Protein AF-A0A7S1VIY7-F1 (afdb_monomer_lite)

Organism: NCBI:txid210454

Secondary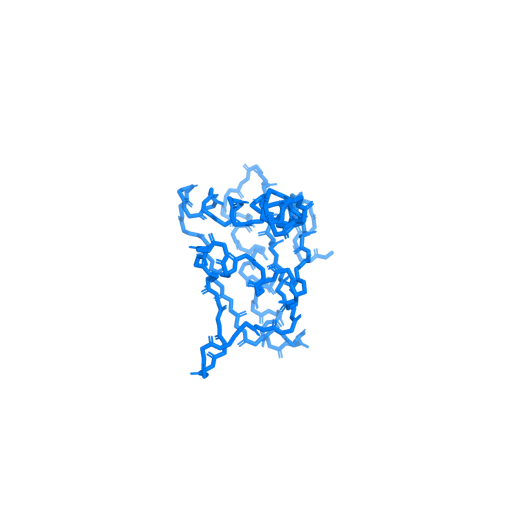 structure (DSSP, 8-state):
--SGGGEEEEEEEEHHHHHHHHHTT---S---TTSPPPSEEEEEEE--S-HHHHHHHHHHHHHHHHHHS---------SHHHHHHHHHHHHTHHHHHHHHHTT--

Structure (mmCIF, N/CA/C/O backbone):
data_AF-A0A7S1VIY7-F1
#
_entry.id   AF-A0A7S1VIY7-F1
#
loop_
_atom_site.group_PDB
_atom_site.id
_atom_site.type_symbol
_atom_site.label_atom_id
_atom_site.label_alt_id
_atom_site.label_comp_id
_atom_site.label_asym_id
_atom_site.label_entity_id
_atom_site.label_seq_id
_atom_site.pdbx_PDB_ins_code
_atom_site.Cartn_x
_atom_site.Cartn_y
_atom_site.Cartn_z
_atom_site.occupancy
_atom_site.B_iso_or_equiv
_atom_site.auth_seq_id
_atom_site.auth_comp_id
_atom_site.auth_asym_id
_atom_site.auth_atom_id
_atom_site.pdbx_PDB_model_num
ATOM 1 N N . GLY A 1 1 ? 9.709 -14.750 -10.414 1.00 69.94 1 GLY A N 1
ATOM 2 C CA . GLY A 1 1 ? 8.593 -13.822 -10.134 1.00 69.94 1 GLY A CA 1
ATOM 3 C C . GLY A 1 1 ? 8.866 -12.511 -10.840 1.00 69.94 1 GLY A C 1
ATOM 4 O O . GLY A 1 1 ? 10.018 -12.297 -11.185 1.00 69.94 1 GLY A O 1
ATOM 5 N N . ILE A 1 2 ? 7.845 -11.680 -11.077 1.00 83.19 2 ILE A N 1
ATOM 6 C CA . ILE A 1 2 ? 7.984 -10.420 -11.838 1.00 83.19 2 ILE A CA 1
ATOM 7 C C . ILE A 1 2 ? 8.980 -9.463 -11.160 1.00 83.19 2 ILE A C 1
ATOM 9 O O . ILE A 1 2 ? 9.873 -8.955 -11.830 1.00 83.19 2 ILE A O 1
ATOM 13 N N . LEU A 1 3 ? 8.882 -9.301 -9.834 1.00 89.31 3 LEU A N 1
ATOM 14 C CA . LEU A 1 3 ? 9.796 -8.458 -9.049 1.00 89.31 3 LEU A CA 1
ATOM 15 C C . LEU A 1 3 ? 11.175 -9.108 -8.837 1.00 89.31 3 LEU A C 1
ATOM 17 O O . LEU A 1 3 ? 12.195 -8.441 -8.928 1.00 89.31 3 LEU A O 1
ATOM 21 N N . GLY A 1 4 ? 11.232 -10.426 -8.630 1.00 90.56 4 GLY A N 1
ATOM 22 C CA . GLY A 1 4 ? 12.491 -11.180 -8.649 1.00 90.56 4 GLY A CA 1
ATOM 23 C C . GLY A 1 4 ? 13.562 -10.611 -7.712 1.00 90.56 4 GLY A C 1
ATOM 24 O O . GLY A 1 4 ? 13.372 -10.583 -6.502 1.00 90.56 4 GLY A O 1
ATOM 25 N N . GLU A 1 5 ? 14.687 -10.201 -8.291 1.00 89.69 5 GLU A N 1
ATOM 26 C CA . GLU A 1 5 ? 15.863 -9.672 -7.602 1.00 89.69 5 GLU A CA 1
ATOM 27 C C . GLU A 1 5 ? 15.702 -8.250 -7.061 1.00 89.69 5 GLU A C 1
ATOM 29 O O . GLU A 1 5 ? 16.520 -7.838 -6.247 1.00 89.69 5 GLU A O 1
ATOM 34 N N . VAL A 1 6 ? 14.676 -7.514 -7.500 1.00 93.00 6 VAL A N 1
ATOM 35 C CA . VAL A 1 6 ? 14.453 -6.133 -7.051 1.00 93.00 6 VAL A CA 1
ATOM 36 C C . VAL A 1 6 ? 13.555 -6.069 -5.819 1.00 93.00 6 VAL A C 1
ATOM 38 O O . VAL A 1 6 ? 13.369 -4.995 -5.272 1.00 93.00 6 VAL A O 1
ATOM 41 N N . LEU A 1 7 ? 12.967 -7.185 -5.370 1.00 95.00 7 LEU A N 1
ATOM 42 C CA . LEU A 1 7 ? 12.123 -7.211 -4.173 1.00 95.00 7 LEU A CA 1
ATOM 43 C C . LEU A 1 7 ? 12.985 -7.054 -2.911 1.00 95.00 7 LEU A C 1
ATOM 45 O O . LEU A 1 7 ? 13.775 -7.942 -2.590 1.00 95.00 7 LEU A O 1
ATOM 49 N N . ALA A 1 8 ? 12.783 -5.959 -2.181 1.00 93.62 8 ALA A N 1
ATOM 50 C CA . ALA A 1 8 ? 13.496 -5.650 -0.945 1.00 93.62 8 ALA A CA 1
ATOM 51 C C . ALA A 1 8 ? 12.684 -6.028 0.303 1.00 93.62 8 ALA A C 1
ATOM 53 O O . ALA A 1 8 ? 13.233 -6.612 1.239 1.00 93.62 8 ALA A O 1
ATOM 54 N N . ALA A 1 9 ? 11.371 -5.769 0.293 1.00 95.25 9 ALA A N 1
ATOM 55 C CA . ALA A 1 9 ? 10.478 -6.098 1.402 1.00 95.25 9 ALA A CA 1
ATOM 56 C C . ALA A 1 9 ? 9.087 -6.545 0.936 1.00 95.25 9 ALA A C 1
ATOM 58 O O . ALA A 1 9 ? 8.588 -6.115 -0.106 1.00 95.25 9 ALA A O 1
ATOM 59 N N . PHE A 1 10 ? 8.460 -7.402 1.745 1.00 94.25 10 PHE A N 1
ATOM 60 C CA . PHE A 1 10 ? 7.078 -7.850 1.588 1.00 94.25 10 PHE A CA 1
ATOM 61 C C . PHE A 1 10 ? 6.456 -8.031 2.976 1.00 94.25 10 PHE A C 1
ATOM 63 O O . PHE A 1 10 ? 6.725 -9.017 3.663 1.00 94.25 10 PHE A O 1
ATOM 70 N N . GLU A 1 11 ? 5.629 -7.080 3.392 1.00 95.38 11 GLU A N 1
ATOM 71 C CA . GLU A 1 11 ? 5.017 -7.043 4.721 1.00 95.38 11 GLU A CA 1
ATOM 72 C C . GLU A 1 11 ? 3.497 -7.171 4.603 1.00 95.38 11 GLU A C 1
ATOM 74 O O . GLU A 1 11 ? 2.865 -6.430 3.856 1.00 95.38 11 GLU A O 1
ATOM 79 N N . LEU A 1 12 ? 2.895 -8.093 5.358 1.00 94.00 12 LEU A N 1
ATOM 80 C CA . LEU A 1 12 ? 1.444 -8.285 5.416 1.00 94.00 12 LEU A CA 1
ATOM 81 C C . LEU A 1 12 ? 0.879 -7.640 6.684 1.00 94.00 12 LEU A C 1
ATOM 83 O O . LEU A 1 12 ? 1.367 -7.896 7.785 1.00 94.00 12 LEU A O 1
ATOM 87 N N . MET A 1 13 ? -0.196 -6.873 6.535 1.00 94.94 13 MET A N 1
ATOM 88 C CA . MET A 1 13 ? -0.978 -6.319 7.637 1.00 94.94 13 MET A CA 1
ATOM 89 C C . MET A 1 13 ? -2.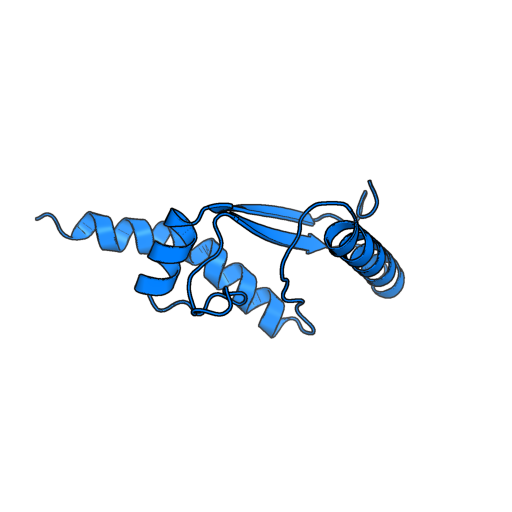427 -6.774 7.489 1.00 94.94 13 MET A C 1
ATOM 91 O O . MET A 1 13 ? -3.055 -6.549 6.454 1.00 94.94 13 MET A O 1
ATOM 95 N N . ASP A 1 14 ? -2.951 -7.445 8.513 1.00 95.50 14 ASP A N 1
ATOM 96 C CA . ASP A 1 14 ? -4.368 -7.789 8.573 1.00 95.50 14 ASP A CA 1
ATOM 97 C C . ASP A 1 14 ? -5.202 -6.593 9.049 1.00 95.50 14 ASP A C 1
ATOM 99 O O . ASP A 1 14 ? -4.682 -5.582 9.532 1.00 95.50 14 ASP A O 1
ATOM 103 N N . LYS A 1 15 ? -6.523 -6.718 8.939 1.00 94.81 15 LYS A N 1
ATOM 104 C CA . LYS A 1 15 ? -7.450 -5.677 9.377 1.00 94.81 15 LYS A CA 1
ATOM 105 C C . LYS A 1 15 ? -7.257 -5.251 10.834 1.00 94.81 15 LYS A C 1
ATOM 107 O O . LYS A 1 15 ? -7.389 -4.069 11.117 1.00 94.81 15 LYS A O 1
ATOM 112 N N . ASN A 1 16 ? -6.925 -6.167 11.745 1.00 93.19 16 ASN A N 1
ATOM 113 C CA . ASN A 1 16 ? -6.744 -5.809 13.154 1.00 93.19 16 ASN A CA 1
ATOM 114 C C . ASN A 1 16 ? -5.542 -4.877 13.329 1.00 93.19 16 ASN A C 1
ATOM 116 O O . ASN A 1 16 ? -5.630 -3.890 14.052 1.00 93.19 16 ASN A O 1
ATOM 120 N N . ILE A 1 17 ? -4.433 -5.168 12.643 1.00 93.25 17 ILE A N 1
ATOM 121 C CA . ILE A 1 17 ? -3.252 -4.301 12.624 1.00 93.25 17 ILE A CA 1
ATOM 122 C C . ILE A 1 17 ? -3.612 -2.934 12.033 1.00 93.25 17 ILE A C 1
ATOM 124 O O . ILE A 1 17 ? -3.273 -1.909 12.620 1.00 93.25 17 ILE A O 1
ATOM 128 N N . LEU A 1 18 ? -4.316 -2.911 10.900 1.00 94.88 18 LEU A N 1
ATOM 129 C CA . LEU A 1 18 ? -4.705 -1.669 10.225 1.00 94.88 18 LEU A CA 1
ATOM 130 C C . LEU A 1 18 ? -5.646 -0.810 11.080 1.00 94.88 18 LEU A C 1
ATOM 132 O O . LEU A 1 18 ? -5.462 0.402 11.159 1.00 94.88 18 LEU A O 1
ATOM 136 N N . ASP A 1 19 ? -6.620 -1.431 11.747 1.00 93.81 19 ASP A N 1
ATOM 137 C CA . ASP A 1 19 ? -7.561 -0.751 12.638 1.00 93.81 19 ASP A CA 1
ATOM 138 C C . ASP A 1 19 ? -6.822 -0.161 13.854 1.00 93.81 19 ASP A C 1
ATOM 140 O O . ASP A 1 19 ? -6.994 1.015 14.165 1.00 93.81 19 ASP A O 1
ATOM 144 N N . VAL A 1 20 ? -5.906 -0.918 14.472 1.00 92.94 20 VAL A N 1
ATOM 145 C CA . VAL A 1 20 ? -5.067 -0.425 15.582 1.00 92.94 20 VAL A CA 1
ATOM 146 C C . VAL A 1 20 ? -4.196 0.757 15.148 1.00 92.94 20 VAL A C 1
ATOM 148 O O . VAL A 1 20 ? -4.104 1.751 15.867 1.00 92.94 20 VAL A O 1
ATOM 151 N N . LEU A 1 21 ? -3.571 0.679 13.971 1.00 92.81 21 LEU A N 1
ATOM 152 C CA . LEU A 1 21 ? -2.764 1.768 13.417 1.00 92.81 21 LEU A CA 1
ATOM 153 C C . LEU A 1 21 ? -3.601 3.027 13.161 1.00 92.81 21 LEU A C 1
ATOM 155 O O . LEU A 1 21 ? -3.155 4.127 13.507 1.00 92.81 21 LEU A O 1
ATOM 159 N N . ALA A 1 22 ? -4.798 2.867 12.592 1.00 93.12 22 ALA A N 1
ATOM 160 C CA . ALA A 1 22 ? -5.733 3.960 12.340 1.00 93.12 22 ALA A CA 1
ATOM 161 C C . ALA A 1 22 ? -6.200 4.624 13.646 1.00 93.12 22 ALA A C 1
ATOM 163 O O . ALA A 1 22 ? -6.157 5.851 13.758 1.00 93.12 22 ALA A O 1
ATOM 164 N N . ASP A 1 23 ? -6.540 3.833 14.668 1.00 91.19 23 ASP A N 1
ATOM 165 C CA . ASP A 1 23 ? -6.886 4.324 16.010 1.00 91.19 23 ASP A CA 1
ATOM 166 C C . ASP A 1 23 ? -5.715 5.066 16.678 1.00 91.19 23 ASP A C 1
ATOM 168 O O . ASP A 1 23 ? -5.914 6.019 17.434 1.00 91.19 23 ASP A O 1
ATOM 172 N N . GLY A 1 24 ? -4.480 4.658 16.372 1.00 88.75 24 GLY A N 1
ATOM 173 C CA . GLY A 1 24 ? -3.247 5.343 16.767 1.00 88.75 24 GLY A CA 1
ATOM 174 C C . GLY A 1 24 ? -2.988 6.668 16.035 1.00 88.75 24 GLY A C 1
ATOM 175 O O . GLY A 1 24 ? -1.997 7.335 16.331 1.00 88.75 24 GLY A O 1
ATOM 176 N N . GLY A 1 25 ? -3.856 7.065 15.099 1.00 90.38 25 GLY A N 1
ATOM 177 C CA . GLY A 1 25 ? -3.767 8.316 14.341 1.00 90.38 25 GLY A CA 1
ATOM 178 C C . GLY A 1 25 ? -3.025 8.209 13.006 1.00 90.38 25 GLY A C 1
ATOM 179 O O . GLY A 1 25 ? -2.827 9.234 12.347 1.00 90.38 25 GLY A O 1
ATOM 180 N N . ASN A 1 26 ? -2.629 7.004 12.583 1.00 92.69 26 ASN A N 1
ATOM 181 C CA . ASN A 1 26 ? -2.014 6.802 11.272 1.00 92.69 26 ASN A CA 1
ATOM 182 C C . ASN A 1 26 ? -3.064 6.918 10.165 1.00 92.69 26 ASN A C 1
ATOM 184 O O . ASN A 1 26 ? -4.185 6.425 10.288 1.00 92.69 26 ASN A O 1
ATOM 188 N N . LYS A 1 27 ? -2.688 7.536 9.045 1.00 91.94 27 LYS A N 1
ATOM 189 C CA . LYS A 1 27 ? -3.535 7.598 7.851 1.00 91.94 27 LYS A CA 1
ATOM 190 C C . LYS A 1 27 ? -3.199 6.427 6.941 1.00 91.94 27 LYS A C 1
ATOM 192 O O . LYS A 1 27 ? -2.166 6.446 6.280 1.00 91.94 27 LYS A O 1
ATOM 197 N N . ILE A 1 28 ? -4.064 5.418 6.910 1.00 94.19 28 ILE A N 1
ATOM 198 C CA . ILE A 1 28 ? -3.883 4.267 6.022 1.00 94.19 28 ILE A CA 1
ATOM 199 C C . ILE A 1 28 ? -4.075 4.729 4.561 1.00 94.19 28 ILE A C 1
ATOM 201 O O . ILE A 1 28 ? -5.084 5.376 4.278 1.00 94.19 28 ILE A O 1
ATOM 205 N N . PRO A 1 29 ? -3.137 4.441 3.633 1.00 92.38 29 PRO A N 1
ATOM 206 C CA . PRO A 1 29 ? -3.174 4.998 2.274 1.00 92.38 29 PRO A CA 1
ATOM 207 C C . PRO A 1 29 ? -4.336 4.517 1.398 1.00 92.38 29 PRO A C 1
ATOM 209 O O . PRO A 1 29 ? -4.667 5.174 0.417 1.00 92.38 29 PRO A O 1
ATOM 212 N N . VAL A 1 30 ? -4.926 3.369 1.735 1.00 92.00 30 VAL A N 1
ATOM 213 C CA . VAL A 1 30 ? -6.009 2.727 0.982 1.00 92.00 30 VAL A CA 1
ATOM 214 C C . VAL A 1 30 ? -7.155 2.375 1.921 1.00 92.00 30 VAL A C 1
ATOM 216 O O . VAL A 1 30 ? -6.933 1.917 3.044 1.00 92.00 30 VAL A O 1
ATOM 219 N N . ALA A 1 31 ? -8.383 2.575 1.455 1.00 91.50 31 ALA A N 1
ATOM 220 C CA . ALA A 1 31 ? -9.594 2.258 2.197 1.00 91.50 31 ALA A CA 1
ATOM 221 C C . ALA A 1 31 ? -10.717 1.864 1.233 1.00 91.50 31 ALA A C 1
ATOM 223 O O . ALA A 1 31 ? -10.717 2.220 0.058 1.00 91.50 31 ALA A O 1
ATOM 224 N N . THR A 1 32 ? -11.682 1.121 1.754 1.00 92.12 32 THR A N 1
ATOM 225 C CA . THR A 1 32 ? -12.934 0.798 1.057 1.00 92.12 32 THR A CA 1
ATOM 226 C C . THR A 1 32 ? -13.775 2.056 0.798 1.00 92.12 32 THR A C 1
ATOM 228 O O . THR A 1 32 ? -13.570 3.098 1.423 1.00 92.12 32 THR A O 1
ATOM 231 N N . GLU A 1 33 ? -14.762 1.962 -0.099 1.00 90.44 33 GLU A N 1
ATOM 232 C CA . GLU A 1 33 ? -15.642 3.089 -0.462 1.00 90.44 33 GLU A CA 1
ATOM 233 C C . GLU A 1 33 ? -16.409 3.687 0.731 1.00 90.44 33 GLU A C 1
ATOM 235 O O . GLU A 1 33 ? -16.718 4.878 0.741 1.00 90.44 33 GLU A O 1
ATOM 240 N N . ASP A 1 34 ? -16.711 2.878 1.749 1.00 92.75 34 ASP A N 1
ATOM 241 C CA . ASP A 1 34 ? -17.373 3.288 2.989 1.00 92.75 34 ASP A CA 1
ATOM 242 C C . ASP A 1 34 ? -16.389 3.747 4.085 1.00 92.75 34 ASP A C 1
ATOM 244 O O . ASP A 1 34 ? -16.806 4.058 5.201 1.00 92.75 34 ASP A O 1
ATOM 248 N N . GLY A 1 35 ? -15.097 3.856 3.758 1.00 90.62 35 GLY A N 1
ATOM 249 C CA . GLY A 1 35 ? -14.051 4.403 4.625 1.00 90.62 35 GLY A CA 1
ATOM 250 C C . GLY A 1 35 ? -13.450 3.403 5.615 1.00 90.62 35 GLY A C 1
ATOM 251 O O . GLY A 1 35 ? -12.732 3.811 6.526 1.00 90.62 35 GLY A O 1
ATOM 252 N N . ASN A 1 36 ? -13.725 2.106 5.460 1.00 93.56 36 ASN A N 1
ATOM 253 C CA . ASN A 1 36 ? -13.180 1.052 6.315 1.00 93.56 36 ASN A CA 1
ATOM 254 C C . ASN A 1 36 ? -11.839 0.507 5.789 1.00 93.56 36 ASN A C 1
ATOM 256 O O . ASN A 1 36 ? -11.602 0.448 4.580 1.00 93.56 36 ASN A O 1
ATOM 260 N N . ASN A 1 37 ? -10.988 0.008 6.691 1.00 95.94 37 ASN A N 1
ATOM 261 C CA . ASN A 1 37 ? -9.781 -0.732 6.306 1.00 95.94 37 ASN A CA 1
ATOM 262 C C . ASN A 1 37 ? -10.125 -2.078 5.651 1.00 95.94 37 ASN A C 1
ATOM 264 O O . ASN A 1 37 ? -11.018 -2.793 6.130 1.00 95.94 37 ASN A O 1
ATOM 268 N N . TYR A 1 38 ? -9.363 -2.445 4.617 1.00 95.25 38 TYR A N 1
ATOM 269 C CA . TYR A 1 38 ? -9.451 -3.744 3.949 1.00 95.25 38 TYR A CA 1
ATOM 270 C C . TYR A 1 38 ? -9.069 -4.913 4.881 1.00 95.25 38 TYR A C 1
ATOM 272 O O . TYR A 1 38 ? -8.329 -4.720 5.847 1.00 95.25 38 TYR A O 1
ATOM 280 N N . PRO A 1 39 ? -9.531 -6.151 4.597 1.00 94.69 39 PRO A N 1
ATOM 281 C CA . PRO A 1 39 ? -9.165 -7.343 5.369 1.00 94.69 39 PRO A CA 1
ATOM 282 C C . PRO A 1 39 ? -7.656 -7.598 5.446 1.00 94.69 39 PRO A C 1
ATOM 284 O O . PRO A 1 39 ? -7.162 -8.066 6.472 1.00 94.69 39 PRO A O 1
ATOM 287 N N . PHE A 1 40 ? -6.948 -7.296 4.356 1.00 93.81 40 PHE A N 1
ATOM 288 C CA . PHE A 1 40 ? -5.509 -7.462 4.215 1.00 93.81 40 PHE A CA 1
ATOM 289 C C . PHE A 1 40 ? -4.944 -6.342 3.348 1.00 93.81 40 PHE A C 1
ATOM 291 O O . PHE A 1 40 ? -5.496 -6.047 2.288 1.00 93.81 40 PHE A O 1
ATOM 298 N N . CYS A 1 41 ? -3.814 -5.786 3.773 1.00 94.81 41 CYS A N 1
ATOM 299 C CA . CYS A 1 41 ? -2.969 -4.913 2.970 1.00 94.81 41 CYS A CA 1
ATOM 300 C C . CYS A 1 41 ? -1.547 -5.470 2.957 1.00 94.81 41 CYS A C 1
ATOM 302 O O . CYS A 1 41 ? -1.075 -6.022 3.954 1.00 94.81 41 CYS A O 1
ATOM 304 N N . ILE A 1 42 ? -0.856 -5.295 1.835 1.00 94.25 42 ILE A N 1
ATOM 305 C CA . ILE A 1 42 ? 0.565 -5.616 1.711 1.00 94.25 42 ILE A CA 1
ATOM 306 C C . ILE A 1 42 ? 1.357 -4.338 1.453 1.00 94.25 42 ILE A C 1
ATOM 308 O O . ILE A 1 42 ? 0.925 -3.490 0.676 1.00 94.25 42 ILE A O 1
ATOM 312 N N . LEU A 1 43 ? 2.511 -4.212 2.101 1.00 95.19 43 LEU A N 1
ATOM 313 C CA . LEU A 1 43 ? 3.527 -3.219 1.772 1.00 95.19 43 LEU A CA 1
ATOM 314 C C . LEU A 1 43 ? 4.650 -3.934 1.021 1.00 95.19 43 LEU A C 1
ATO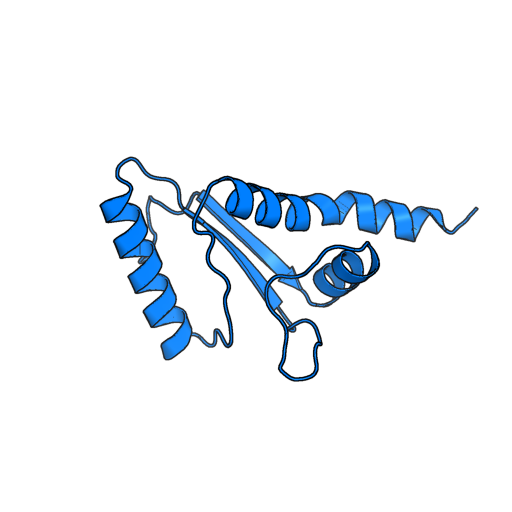M 316 O O . LEU A 1 43 ? 5.222 -4.904 1.523 1.00 95.19 43 LEU A O 1
ATOM 320 N N . ILE A 1 44 ? 4.937 -3.464 -0.189 1.00 94.06 44 ILE A N 1
ATOM 321 C CA . ILE A 1 44 ? 6.006 -3.982 -1.041 1.00 94.06 44 ILE A CA 1
ATOM 322 C C . ILE A 1 44 ? 7.017 -2.865 -1.254 1.00 94.06 44 ILE A C 1
ATOM 324 O O . ILE A 1 44 ? 6.647 -1.768 -1.667 1.00 94.06 44 ILE A O 1
ATOM 328 N N . GLU A 1 45 ? 8.290 -3.171 -1.028 1.00 94.81 45 GLU A N 1
ATOM 329 C CA . GLU A 1 45 ? 9.401 -2.293 -1.379 1.00 94.81 45 GLU A CA 1
ATOM 330 C C . GLU A 1 45 ? 10.263 -2.965 -2.443 1.00 94.81 45 GLU A C 1
ATOM 332 O O . GLU A 1 45 ? 10.601 -4.150 -2.332 1.00 94.81 45 GLU A O 1
ATOM 337 N N . THR A 1 46 ? 10.636 -2.197 -3.465 1.00 93.56 46 THR A N 1
ATOM 338 C CA . THR A 1 46 ? 11.605 -2.617 -4.474 1.00 93.56 46 THR A CA 1
ATOM 339 C C . THR A 1 46 ? 12.873 -1.781 -4.384 1.00 93.56 46 THR A C 1
ATOM 341 O O . THR A 1 46 ? 12.796 -0.556 -4.323 1.00 93.56 46 THR A O 1
ATOM 344 N N . GLN A 1 47 ? 14.028 -2.435 -4.436 1.00 91.25 47 GLN A N 1
ATOM 345 C CA . GLN A 1 47 ? 15.337 -1.803 -4.476 1.00 91.25 47 GLN A CA 1
ATOM 346 C C . GLN A 1 47 ? 16.261 -2.592 -5.409 1.00 91.25 47 GLN A C 1
ATOM 348 O O . GLN A 1 47 ? 16.589 -3.750 -5.149 1.00 91.25 47 GLN A O 1
ATOM 353 N N . GLY A 1 48 ? 16.723 -1.948 -6.471 1.00 88.62 48 GLY A N 1
ATOM 354 C CA . GLY A 1 48 ? 17.703 -2.479 -7.406 1.00 88.62 48 GLY A CA 1
ATOM 355 C C . GLY A 1 48 ? 18.736 -1.424 -7.792 1.00 88.62 48 GLY A C 1
ATOM 356 O O . GLY A 1 48 ? 18.912 -0.399 -7.132 1.00 88.62 48 GLY A O 1
ATOM 357 N N . SER A 1 49 ? 19.511 -1.731 -8.829 1.00 87.00 49 SER A N 1
ATOM 358 C CA . SER A 1 49 ? 20.615 -0.883 -9.297 1.00 87.00 49 SER A CA 1
ATOM 359 C C . SER A 1 49 ? 20.243 0.026 -10.471 1.00 87.00 49 SER A C 1
ATOM 361 O O . SER A 1 49 ? 21.087 0.808 -10.902 1.00 87.00 49 SER A O 1
ATOM 363 N N . ASP A 1 50 ? 19.034 -0.116 -11.018 1.00 91.56 50 ASP A N 1
ATOM 364 C CA . ASP A 1 50 ? 18.545 0.604 -12.194 1.00 91.56 50 ASP A CA 1
ATOM 365 C C . ASP A 1 50 ? 17.069 0.965 -11.979 1.00 91.56 50 ASP A C 1
ATOM 367 O O . ASP A 1 50 ? 16.193 0.105 -12.021 1.00 91.56 50 ASP A O 1
ATOM 371 N N . GLU A 1 51 ? 16.810 2.247 -11.726 1.00 86.94 51 GLU A N 1
ATOM 372 C CA . GLU A 1 51 ? 15.483 2.748 -11.362 1.00 86.94 51 GLU A CA 1
ATOM 373 C C . GLU A 1 51 ? 14.437 2.534 -12.468 1.00 86.94 51 GLU A C 1
ATOM 375 O O . GLU A 1 51 ? 13.276 2.261 -12.164 1.00 86.94 51 GLU A O 1
ATOM 380 N N . GLU A 1 52 ? 14.832 2.619 -13.744 1.00 89.94 52 GLU A N 1
ATOM 381 C CA . GLU A 1 52 ? 13.921 2.415 -14.875 1.00 89.94 52 GLU A CA 1
ATOM 382 C C . GLU A 1 52 ? 13.505 0.943 -14.949 1.00 89.94 52 GLU A C 1
ATOM 384 O O . GLU A 1 52 ? 12.315 0.625 -14.979 1.00 89.94 52 GLU A O 1
ATOM 389 N N . HIS A 1 53 ? 14.476 0.033 -14.864 1.00 90.00 53 HIS A N 1
ATOM 390 C CA . HIS A 1 53 ? 14.215 -1.404 -14.855 1.00 90.00 53 HIS A CA 1
ATOM 391 C C . HIS A 1 53 ? 13.393 -1.856 -13.634 1.00 90.00 53 HIS A C 1
ATOM 393 O O . HIS A 1 53 ? 12.497 -2.701 -13.762 1.00 90.00 53 HIS A O 1
ATOM 399 N N . ASP A 1 54 ? 13.677 -1.300 -12.455 1.00 90.38 54 ASP A N 1
ATOM 400 C CA . ASP A 1 54 ? 12.942 -1.591 -11.224 1.00 90.38 54 ASP A CA 1
ATOM 401 C C . ASP A 1 54 ? 11.486 -1.112 -11.335 1.00 90.38 54 ASP A C 1
ATOM 403 O O . ASP A 1 54 ? 10.558 -1.863 -11.012 1.00 90.38 54 ASP A O 1
ATOM 407 N N . ARG A 1 55 ? 11.276 0.103 -11.867 1.00 88.81 55 ARG A N 1
ATOM 408 C CA . ARG A 1 55 ? 9.946 0.674 -12.115 1.00 88.81 55 ARG A CA 1
ATOM 409 C C . ARG A 1 55 ? 9.148 -0.165 -13.109 1.00 88.81 55 ARG A C 1
ATOM 411 O O . ARG A 1 55 ? 8.019 -0.532 -12.803 1.00 88.81 55 ARG A O 1
ATOM 418 N N . GLU A 1 56 ? 9.734 -0.549 -14.242 1.00 91.88 56 GLU A N 1
ATOM 419 C CA . GLU A 1 56 ? 9.065 -1.395 -15.244 1.00 91.88 56 GLU A CA 1
ATOM 420 C C . GLU A 1 56 ? 8.635 -2.759 -14.680 1.00 91.88 56 GLU A C 1
ATOM 422 O O . GLU A 1 56 ? 7.616 -3.337 -15.076 1.00 91.88 56 GLU A O 1
ATOM 427 N N . LYS A 1 57 ? 9.426 -3.337 -13.770 1.00 92.81 57 LYS A N 1
ATOM 428 C CA . LYS A 1 57 ? 9.043 -4.571 -13.073 1.00 92.81 57 LYS A CA 1
ATOM 429 C C . LYS A 1 57 ? 7.907 -4.340 -12.091 1.00 92.81 57 LYS A C 1
ATOM 431 O O . LYS A 1 57 ? 7.000 -5.173 -12.044 1.00 92.81 57 LYS A O 1
ATOM 436 N N . LEU A 1 58 ? 7.956 -3.250 -11.328 1.00 91.19 58 LEU A N 1
ATOM 437 C CA . LEU A 1 58 ? 6.906 -2.897 -10.382 1.00 91.19 58 LEU A CA 1
ATOM 438 C C . LEU A 1 58 ? 5.576 -2.654 -11.095 1.00 91.19 58 LEU A C 1
ATOM 440 O O . LEU A 1 58 ? 4.575 -3.257 -10.718 1.00 91.19 58 LEU A O 1
ATOM 444 N N . ASP A 1 59 ? 5.580 -1.879 -12.175 1.00 90.88 59 ASP A N 1
ATOM 445 C CA . ASP A 1 59 ? 4.374 -1.565 -12.940 1.00 90.88 59 ASP A CA 1
ATOM 446 C C . ASP A 1 59 ? 3.745 -2.837 -13.528 1.00 90.88 59 ASP A C 1
ATOM 448 O O . ASP A 1 59 ? 2.562 -3.098 -13.314 1.00 90.88 59 ASP A O 1
ATOM 452 N N . ARG A 1 60 ? 4.544 -3.719 -14.151 1.00 92.44 60 ARG A N 1
ATOM 453 C CA . ARG A 1 60 ? 4.050 -5.021 -14.647 1.00 92.44 60 ARG A CA 1
ATOM 454 C C . ARG A 1 60 ? 3.496 -5.915 -13.542 1.00 92.44 60 ARG A C 1
ATOM 456 O O . ARG A 1 60 ? 2.574 -6.696 -13.781 1.00 92.44 60 ARG A O 1
ATOM 463 N N . PHE A 1 61 ? 4.093 -5.868 -12.352 1.00 91.69 61 PHE A N 1
ATOM 464 C CA . PHE A 1 61 ? 3.592 -6.620 -11.210 1.00 91.69 61 PHE A CA 1
ATOM 465 C C . PHE A 1 61 ? 2.232 -6.077 -10.765 1.00 91.69 61 PHE A C 1
ATOM 467 O O . PHE A 1 61 ? 1.306 -6.867 -10.607 1.00 91.69 61 PHE A O 1
ATOM 474 N N . LEU A 1 62 ? 2.098 -4.756 -10.623 1.00 89.50 62 LEU A N 1
ATOM 475 C CA . LEU A 1 62 ? 0.853 -4.104 -10.219 1.00 89.50 62 LEU A CA 1
ATOM 476 C C . LEU A 1 62 ? -0.262 -4.326 -11.244 1.00 89.50 62 LEU A C 1
ATOM 478 O O . LEU A 1 62 ? -1.364 -4.705 -10.860 1.00 89.50 62 LEU A O 1
ATOM 482 N N . GLU A 1 63 ? 0.025 -4.182 -12.540 1.00 90.31 63 GLU A N 1
ATOM 483 C CA . GLU A 1 63 ? -0.940 -4.460 -13.610 1.00 90.31 63 GLU A CA 1
ATOM 484 C C . GLU A 1 63 ? -1.502 -5.878 -13.503 1.00 90.31 63 GLU A C 1
ATOM 486 O O . GLU A 1 63 ? -2.719 -6.079 -13.527 1.00 90.31 63 GLU A O 1
ATOM 491 N N . ARG A 1 64 ? -0.626 -6.873 -13.330 1.00 90.69 64 ARG A N 1
ATOM 492 C CA . ARG A 1 64 ? -1.053 -8.262 -13.163 1.00 90.69 64 ARG A CA 1
ATOM 493 C C . ARG A 1 64 ? -1.801 -8.479 -11.848 1.00 90.69 64 ARG A C 1
ATOM 495 O O . ARG A 1 64 ? -2.824 -9.154 -11.839 1.00 90.69 64 ARG A O 1
ATOM 502 N N . ALA A 1 65 ? -1.327 -7.904 -10.746 1.00 89.56 65 ALA A N 1
ATOM 503 C CA . ALA A 1 65 ? -1.934 -8.089 -9.433 1.00 89.56 65 ALA A CA 1
ATOM 504 C C . ALA A 1 65 ? -3.371 -7.538 -9.376 1.00 89.56 65 ALA A C 1
ATOM 506 O O . ALA A 1 65 ? -4.270 -8.190 -8.839 1.00 89.56 65 ALA A O 1
ATOM 507 N N . MET A 1 66 ? -3.592 -6.379 -10.001 1.00 88.31 66 MET A N 1
ATOM 508 C CA . MET A 1 66 ? -4.900 -5.726 -10.111 1.00 88.31 66 MET A CA 1
ATOM 509 C C . MET A 1 66 ? -5.855 -6.449 -11.073 1.00 88.31 66 MET A C 1
ATOM 511 O O . MET A 1 66 ? -7.069 -6.374 -10.906 1.00 88.31 66 MET A O 1
ATOM 515 N N . THR A 1 67 ? -5.338 -7.141 -12.095 1.00 87.00 67 THR A N 1
ATOM 516 C CA . THR A 1 67 ? -6.173 -7.803 -13.118 1.00 87.00 67 THR A CA 1
ATOM 517 C C . THR A 1 67 ? -6.453 -9.276 -12.827 1.00 87.00 67 THR A C 1
ATOM 519 O O . THR A 1 67 ? -7.555 -9.750 -13.103 1.00 87.00 67 THR A O 1
ATOM 522 N N . GLU A 1 68 ? -5.485 -10.008 -12.276 1.00 82.75 68 GLU A N 1
ATOM 523 C CA . GLU A 1 68 ? -5.524 -11.472 -12.169 1.00 82.75 68 GLU A CA 1
ATOM 524 C C . GLU A 1 68 ? -5.505 -11.991 -10.723 1.00 82.75 68 GLU A C 1
ATOM 526 O O . GLU A 1 68 ? -5.930 -13.122 -10.488 1.00 82.75 68 GLU A O 1
ATOM 531 N N . GLU A 1 69 ? -5.021 -11.209 -9.749 1.00 67.94 69 GLU A N 1
ATOM 532 C CA . GLU A 1 69 ? -4.613 -11.751 -8.437 1.00 67.94 69 GLU A CA 1
ATOM 533 C C . GLU A 1 69 ? -5.349 -11.144 -7.228 1.00 67.94 69 GLU A C 1
ATOM 535 O O . GLU A 1 69 ? -4.941 -11.337 -6.084 1.00 67.94 69 GLU A O 1
ATOM 540 N N . GLY A 1 70 ? -6.496 -10.494 -7.453 1.00 79.06 70 GLY A N 1
ATOM 541 C CA . GLY A 1 70 ? -7.435 -10.136 -6.382 1.00 79.06 70 GLY A CA 1
ATOM 542 C C . GLY A 1 70 ? -7.063 -8.894 -5.569 1.00 79.06 70 GLY A C 1
ATOM 543 O O . GLY A 1 70 ? -7.647 -8.679 -4.505 1.00 79.06 70 GLY A O 1
ATOM 544 N N . VAL A 1 71 ? -6.128 -8.070 -6.054 1.00 89.94 71 VAL A N 1
ATOM 545 C CA . VAL A 1 71 ? -5.896 -6.733 -5.493 1.00 89.94 71 VAL A CA 1
ATOM 546 C C . VAL A 1 71 ? -7.035 -5.815 -5.926 1.00 89.94 71 VAL A C 1
ATOM 548 O O . VAL A 1 71 ? -7.368 -5.731 -7.105 1.00 89.94 71 VAL A O 1
ATOM 551 N N . VAL A 1 72 ? -7.658 -5.158 -4.951 1.00 91.19 72 VAL A N 1
ATOM 552 C CA . VAL A 1 72 ? -8.846 -4.314 -5.158 1.00 91.19 72 VAL A CA 1
ATOM 553 C C . VAL A 1 72 ? -8.517 -2.824 -5.219 1.00 91.19 72 VAL A C 1
ATOM 555 O O . VAL A 1 72 ? -9.253 -2.070 -5.846 1.00 91.19 72 VAL A O 1
ATOM 558 N N . ASP A 1 73 ? -7.422 -2.411 -4.581 1.00 91.56 73 ASP A N 1
ATOM 559 C CA . ASP A 1 73 ? -6.973 -1.025 -4.477 1.00 91.56 73 ASP A CA 1
ATOM 560 C C . ASP A 1 73 ? -5.472 -0.985 -4.137 1.00 91.56 73 ASP A C 1
ATOM 562 O O . ASP A 1 73 ? -4.912 -1.976 -3.655 1.00 91.56 73 ASP A O 1
ATOM 566 N N . GLY A 1 74 ? -4.816 0.149 -4.378 1.00 92.00 74 GLY A N 1
ATOM 567 C CA . GLY A 1 74 ? -3.385 0.314 -4.150 1.00 92.00 74 GLY A CA 1
ATOM 568 C C . GLY A 1 74 ? -2.935 1.773 -4.132 1.00 92.00 74 GLY A C 1
ATOM 569 O O . GLY A 1 74 ? -3.467 2.620 -4.844 1.00 92.00 74 GLY A O 1
ATOM 570 N N . ALA A 1 75 ? -1.895 2.050 -3.345 1.00 92.81 75 ALA A N 1
ATOM 571 C CA . ALA A 1 75 ? -1.192 3.327 -3.329 1.00 92.81 75 ALA A CA 1
ATOM 572 C C . ALA A 1 75 ? 0.283 3.097 -3.671 1.00 92.81 75 ALA A C 1
ATOM 574 O O . ALA A 1 75 ? 0.902 2.162 -3.163 1.00 92.81 75 ALA A O 1
ATOM 575 N N . LEU A 1 76 ? 0.845 3.955 -4.521 1.00 93.12 76 LEU A N 1
ATOM 576 C CA . LEU A 1 76 ? 2.235 3.877 -4.959 1.00 93.12 76 LEU A CA 1
ATOM 577 C C . LEU A 1 76 ? 2.981 5.138 -4.524 1.00 93.12 76 LEU A C 1
ATOM 579 O O . LEU A 1 76 ? 2.526 6.247 -4.790 1.00 93.12 76 LEU A O 1
ATOM 583 N N . ALA A 1 77 ? 4.128 4.968 -3.868 1.00 93.19 77 ALA A N 1
ATOM 584 C CA . ALA A 1 77 ? 5.000 6.084 -3.528 1.00 93.19 77 ALA A CA 1
ATOM 585 C C . ALA A 1 77 ? 5.714 6.627 -4.782 1.00 93.19 77 ALA A C 1
ATOM 587 O O . ALA A 1 77 ? 6.244 5.868 -5.601 1.00 93.19 77 ALA A O 1
ATOM 588 N N . HIS A 1 78 ? 5.743 7.951 -4.909 1.00 88.69 78 HIS A N 1
ATOM 589 C CA . HIS A 1 78 ? 6.369 8.694 -6.003 1.00 88.69 78 HIS A CA 1
ATOM 590 C C . HIS A 1 78 ? 7.689 9.362 -5.600 1.00 88.69 78 HIS A C 1
ATOM 592 O O . HIS A 1 78 ? 8.462 9.747 -6.475 1.00 88.69 78 HIS A O 1
ATOM 598 N N . ASP A 1 79 ? 7.956 9.493 -4.300 1.00 90.62 79 ASP A N 1
ATOM 599 C CA . ASP A 1 79 ? 9.194 10.054 -3.768 1.00 90.62 79 ASP A CA 1
ATOM 600 C C . ASP A 1 79 ? 9.614 9.386 -2.447 1.00 90.62 79 ASP A C 1
ATOM 602 O O . ASP A 1 79 ? 8.872 8.608 -1.841 1.00 90.62 79 ASP A O 1
ATOM 606 N N . PHE A 1 80 ? 10.832 9.694 -1.996 1.00 90.38 80 PHE A N 1
ATOM 607 C CA . PHE A 1 80 ? 11.401 9.137 -0.766 1.00 90.38 80 PHE A CA 1
ATOM 608 C C . PHE A 1 80 ? 10.642 9.536 0.503 1.00 90.38 80 PHE A C 1
ATOM 610 O O . PHE A 1 80 ? 10.695 8.799 1.486 1.00 90.38 80 PHE A O 1
ATOM 617 N N . SER A 1 81 ? 9.953 10.680 0.509 1.00 94.75 81 SER A N 1
ATOM 618 C CA . SER A 1 81 ? 9.144 11.091 1.657 1.00 94.75 81 SER A CA 1
ATOM 619 C C . SER A 1 81 ? 7.927 10.183 1.794 1.00 94.75 81 SER A C 1
ATOM 621 O O . SER A 1 81 ? 7.673 9.680 2.882 1.00 94.75 81 SER A O 1
ATOM 623 N N . GLN A 1 82 ? 7.251 9.871 0.689 1.00 95.19 82 GLN A N 1
ATOM 624 C CA . GLN A 1 82 ? 6.137 8.923 0.678 1.00 95.19 82 GLN A CA 1
ATOM 625 C C . GLN A 1 82 ? 6.577 7.492 1.013 1.00 95.19 82 GLN A C 1
ATOM 627 O O . GLN A 1 82 ? 5.857 6.780 1.710 1.00 95.19 82 GLN A O 1
ATOM 632 N N . VAL A 1 83 ? 7.767 7.070 0.566 1.00 94.19 83 VAL A N 1
ATOM 633 C CA . VAL A 1 83 ? 8.351 5.778 0.976 1.00 94.19 83 VAL A CA 1
ATOM 634 C C . VAL A 1 83 ? 8.541 5.734 2.494 1.00 94.19 83 VAL A C 1
ATOM 636 O O . VAL A 1 83 ? 8.129 4.767 3.135 1.00 94.19 83 VAL A O 1
ATOM 639 N N . ALA A 1 84 ? 9.121 6.788 3.078 1.00 95.25 84 ALA A N 1
ATOM 640 C CA . ALA A 1 84 ? 9.315 6.878 4.521 1.00 95.25 84 ALA A CA 1
ATOM 641 C C . ALA A 1 84 ? 7.977 6.864 5.278 1.00 95.25 84 ALA A C 1
ATOM 643 O O . ALA A 1 84 ? 7.840 6.106 6.230 1.00 95.25 84 ALA A O 1
ATOM 644 N N . GLU A 1 85 ? 6.971 7.615 4.820 1.00 95.38 85 GLU A N 1
ATOM 645 C CA . GLU A 1 85 ? 5.629 7.628 5.422 1.00 95.38 85 GLU A CA 1
ATOM 646 C C . GLU A 1 85 ? 4.980 6.232 5.430 1.00 95.38 85 GLU A C 1
ATOM 648 O O . GLU A 1 85 ? 4.409 5.813 6.438 1.00 95.38 85 GLU A O 1
ATOM 653 N N . MET A 1 86 ? 5.090 5.471 4.334 1.00 95.88 86 MET A N 1
ATOM 654 C CA . MET A 1 86 ? 4.557 4.103 4.273 1.00 95.88 86 MET A CA 1
ATOM 655 C C . MET A 1 86 ? 5.253 3.163 5.268 1.00 95.88 86 MET A C 1
ATOM 657 O O . MET A 1 86 ? 4.589 2.355 5.926 1.00 95.88 86 MET A O 1
ATOM 661 N N . TRP A 1 87 ? 6.575 3.283 5.414 1.00 95.94 87 TRP A N 1
ATOM 662 C CA . TRP A 1 87 ? 7.333 2.519 6.403 1.00 95.94 87 TRP A CA 1
ATOM 663 C C . TRP A 1 87 ? 7.016 2.938 7.837 1.00 95.94 87 TRP A C 1
ATOM 665 O O . TRP A 1 87 ? 6.817 2.066 8.681 1.00 95.94 87 TRP A O 1
ATOM 675 N N . GLU A 1 88 ? 6.877 4.235 8.114 1.00 95.00 88 GLU A N 1
ATOM 676 C CA . GLU A 1 88 ? 6.507 4.747 9.438 1.00 95.00 88 GLU A CA 1
ATOM 677 C C . GLU A 1 88 ? 5.173 4.162 9.919 1.00 95.00 88 GLU A C 1
ATOM 679 O O . GLU A 1 88 ? 5.057 3.767 11.082 1.00 95.00 88 GLU A O 1
ATOM 684 N N . ILE A 1 89 ? 4.182 4.020 9.030 1.00 94.12 89 ILE A N 1
ATOM 685 C CA . ILE A 1 89 ? 2.904 3.362 9.349 1.00 94.12 89 ILE A CA 1
ATOM 686 C C . ILE A 1 89 ? 3.143 1.905 9.767 1.00 94.12 89 ILE A C 1
ATOM 688 O O . ILE A 1 89 ? 2.642 1.457 10.802 1.00 94.12 89 ILE A O 1
ATOM 692 N N . ARG A 1 90 ? 3.937 1.152 8.994 1.00 94.12 90 ARG A N 1
ATOM 693 C CA . ARG A 1 90 ? 4.238 -0.257 9.287 1.00 94.12 9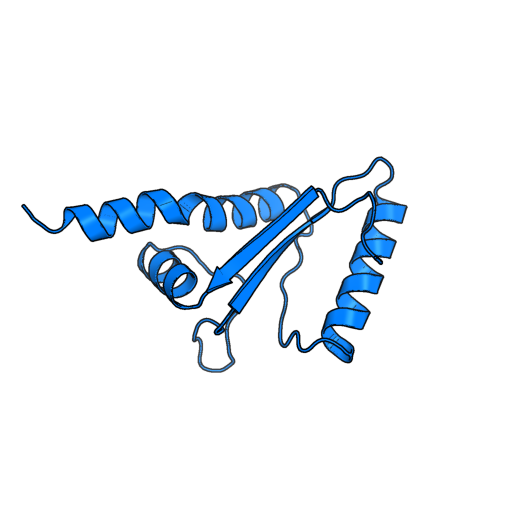0 ARG A CA 1
ATOM 694 C C . ARG A 1 90 ? 5.028 -0.413 10.588 1.00 94.12 90 ARG A C 1
ATOM 696 O O . ARG A 1 90 ? 4.749 -1.327 11.371 1.00 94.12 90 ARG A O 1
ATOM 703 N N . GLU A 1 91 ? 6.007 0.446 10.836 1.00 92.94 91 GLU A N 1
ATOM 704 C CA . GLU A 1 91 ? 6.848 0.422 12.035 1.00 92.94 91 GLU A CA 1
ATOM 705 C C . GLU A 1 91 ? 6.090 0.872 13.292 1.00 92.94 91 GLU A C 1
ATOM 707 O O . GLU A 1 91 ? 6.341 0.352 14.384 1.00 92.94 91 GLU A O 1
ATOM 712 N N . SER A 1 92 ? 5.080 1.736 13.135 1.00 90.31 92 SER A N 1
ATOM 713 C CA . SER A 1 92 ? 4.182 2.184 14.208 1.00 90.31 92 SER A CA 1
ATOM 714 C C . SER A 1 92 ? 3.318 1.070 14.803 1.00 90.31 92 SER A C 1
ATOM 716 O O . SER A 1 92 ? 2.718 1.256 15.862 1.00 90.31 92 SER A O 1
ATOM 718 N N . CYS A 1 93 ? 3.289 -0.114 14.189 1.00 85.75 93 CYS A N 1
ATOM 719 C CA . CYS A 1 93 ? 2.529 -1.266 14.667 1.00 85.75 93 CYS A CA 1
ATOM 720 C C . CYS A 1 93 ? 2.928 -1.646 16.108 1.00 85.75 93 CYS A C 1
ATOM 722 O O . CYS A 1 93 ? 2.110 -1.580 17.027 1.00 85.75 93 CYS A O 1
ATOM 724 N N . ASN A 1 94 ? 4.210 -1.937 16.347 1.00 80.75 94 ASN A N 1
ATOM 725 C CA . ASN A 1 94 ? 4.713 -2.349 17.664 1.00 80.75 94 ASN A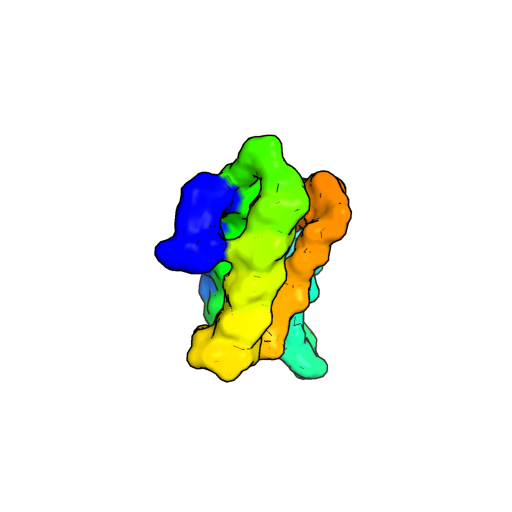 CA 1
ATOM 726 C C . ASN A 1 94 ? 4.442 -1.331 18.795 1.00 80.75 94 ASN A C 1
ATOM 728 O O . ASN A 1 94 ? 3.912 -1.735 19.837 1.00 80.75 94 ASN A O 1
ATOM 732 N N . PRO A 1 95 ? 4.778 -0.031 18.651 1.00 76.19 95 PRO A N 1
ATOM 733 C CA . PRO A 1 95 ? 4.507 0.948 19.700 1.00 76.19 95 PRO A CA 1
ATOM 734 C C . PRO A 1 95 ? 3.007 1.178 19.922 1.00 76.19 95 PRO A C 1
ATOM 736 O O . PRO A 1 95 ? 2.603 1.355 21.071 1.00 76.19 95 PRO A O 1
ATOM 739 N N . THR A 1 96 ? 2.173 1.110 18.879 1.00 75.31 96 THR A N 1
ATOM 740 C CA . THR A 1 96 ? 0.715 1.271 19.018 1.00 75.31 96 THR A CA 1
ATOM 741 C C . THR A 1 96 ? 0.092 0.112 19.799 1.00 75.31 96 THR A C 1
ATOM 743 O O . THR A 1 96 ? -0.672 0.346 20.737 1.00 75.31 96 THR A O 1
ATOM 746 N N . PHE A 1 97 ? 0.492 -1.134 19.514 1.00 72.00 97 PHE A N 1
ATOM 747 C CA . PHE A 1 97 ? 0.081 -2.295 20.316 1.00 72.00 97 PHE A CA 1
ATOM 748 C C . PHE A 1 97 ? 0.536 -2.179 21.777 1.00 72.00 97 PHE A C 1
ATOM 750 O O . PHE A 1 97 ? -0.225 -2.493 22.695 1.00 72.00 97 PHE A O 1
ATOM 757 N N . GLY A 1 98 ? 1.753 -1.678 22.014 1.00 69.81 98 GLY A N 1
ATOM 758 C CA . GLY A 1 98 ? 2.243 -1.381 23.359 1.00 69.81 98 GLY A CA 1
ATOM 759 C C . GLY A 1 98 ? 1.365 -0.356 24.082 1.00 69.81 98 GLY A C 1
ATOM 760 O O . GLY A 1 98 ? 0.920 -0.607 25.200 1.00 69.81 98 GLY A O 1
ATOM 761 N N . ALA A 1 99 ? 1.061 0.773 23.440 1.00 66.75 99 ALA A N 1
ATOM 762 C CA . ALA A 1 99 ? 0.234 1.832 24.015 1.00 66.75 99 ALA A CA 1
ATOM 763 C C . ALA A 1 99 ? -1.186 1.353 24.371 1.00 66.75 99 ALA A C 1
ATOM 765 O O . ALA A 1 99 ? -1.685 1.695 25.444 1.00 66.75 99 ALA A O 1
ATOM 766 N N . GLN A 1 100 ? -1.805 0.510 23.535 1.00 61.09 100 GLN A N 1
ATOM 767 C CA . GLN A 1 100 ? -3.113 -0.085 23.839 1.00 61.09 100 GLN A CA 1
ATOM 768 C C . GLN A 1 100 ? -3.048 -1.123 24.978 1.00 61.09 100 GLN A C 1
ATOM 770 O O . GLN A 1 100 ? -3.979 -1.227 25.776 1.00 61.09 100 GLN A O 1
ATOM 775 N N . GLY A 1 101 ? -1.933 -1.850 25.119 1.00 56.56 101 GLY A N 1
ATOM 776 C CA . GLY A 1 101 ? -1.704 -2.795 26.221 1.00 56.56 101 GLY A CA 1
ATOM 777 C C . GLY A 1 101 ? -1.366 -2.143 27.571 1.00 56.56 101 GLY A C 1
ATOM 778 O O . GLY A 1 101 ? -1.646 -2.720 28.622 1.00 56.56 101 GLY A O 1
ATOM 779 N N . TYR A 1 102 ? -0.813 -0.926 27.574 1.00 49.44 102 TYR A N 1
ATOM 780 C CA . TYR A 1 102 ? -0.483 -0.172 28.794 1.00 49.44 102 TYR A CA 1
ATOM 781 C C . TYR A 1 102 ? -1.692 0.525 29.456 1.00 49.44 102 TYR A C 1
ATOM 783 O O . TYR A 1 102 ? -1.521 1.208 30.466 1.00 49.44 102 TYR A O 1
ATOM 791 N N . GLY A 1 103 ? -2.915 0.293 28.962 1.00 47.44 103 GLY A N 1
ATOM 792 C CA . GLY A 1 103 ? -4.173 0.724 29.588 1.00 47.44 103 GLY A CA 1
ATOM 793 C C . GLY A 1 103 ? -4.604 -0.070 30.834 1.00 47.44 103 GLY A C 1
ATOM 794 O O . GLY A 1 103 ? -5.634 0.251 31.421 1.00 47.44 103 GLY A O 1
ATOM 795 N N . TYR A 1 104 ? -3.836 -1.080 31.265 1.00 42.81 104 TYR A N 1
ATOM 796 C CA . TYR A 1 104 ? -4.057 -1.794 32.529 1.00 42.81 104 TYR A CA 1
ATOM 797 C C . TYR A 1 104 ? -2.903 -1.571 33.513 1.00 42.81 104 TYR A C 1
ATOM 799 O O . TYR A 1 104 ? -1.957 -2.359 33.554 1.00 42.81 104 TYR A O 1
ATOM 807 N N . LYS A 1 105 ? -3.018 -0.530 34.345 1.00 39.69 105 LYS A N 1
ATOM 808 C CA . LYS A 1 105 ? -2.553 -0.499 35.742 1.00 39.69 105 LYS A CA 1
ATOM 809 C C . LYS A 1 105 ? -3.480 0.375 36.573 1.00 39.69 105 LYS A C 1
ATOM 811 O O . LYS A 1 105 ? -3.868 1.447 36.065 1.00 39.69 105 LYS A O 1
#

pLDDT: mean 88.04, std 11.38, range [39.69, 95.94]

Radius of gyration: 15.4 Å; chains: 1; bounding box: 38×25×51 Å

Sequence (105 aa):
GILGEVLAAFELMDKNILDVLADGGNKIPVATEDGNNYPF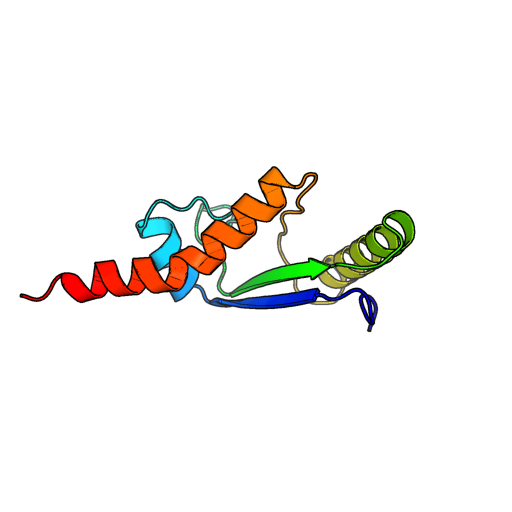CILIETQGSDEEHDREKLDRFLERAMTEEGVVDGALAHDFSQVAEMWEIRESCNPTFGAQGYGYK

Foldseek 3Di:
DLQPPFWDDKDKDAQVLVVLLVVVVQDDPDDDPVRGDDRMDIDTGTHDDDPVSNVVSVVVVVVCCCPPPPDDDDDDDPDPVVVVSVVCSVVVSVVSVVVVVVPPD

InterPro domains:
  IPR004113 FAD-binding oxidoreductase/transferase, type 4, C-terminal [PF02913] (4-95)
  IPR016164 FAD-linked oxidase-like, C-terminal [SSF55103] (4-97)
  IPR051264 FAD-binding Oxidoreductase/Transferase Type 4 [PTHR43716] (3-105)